Protein AF-A0A1S3Y5X0-F1 (afdb_monomer)

Sequence (137 aa):
MDYGRFLVISIGTGSAKWEHKYNASMAAKWGIVNWLFHKGSTPLIEVFFQSSADLVDYHNSVVFQALHSDNNYLRIQEDELSGTEASVDIATKENLERLVEIGQNLLKKPLSRVNLETGLTEPIPKGGTNEEALIRY

Organism: Nicotiana tabacum (NCBI:txid4097)

Foldseek 3Di:
DQCLPAADEAEDLAAAAPPPPDDPVRCVPDDPCCCCDPPHDGNVVNCVVVVVVLVVQLVVCVVCVVNVNNLRYAYQHHHHDYDCLNDPPPPDPVSVVVSVVVVVVSQQDARWGQDNVVSDIDHDVVRGGNVVSVVVD

Radius of gyration: 17.11 Å; Cα contacts (8 Å, |Δi|>4): 145; chains: 1; bounding box: 36×33×49 Å

pLDDT: mean 89.62, std 7.12, range [57.47, 98.06]

Nearest PDB structures (foldseek):
  1oxw-assembly1_B  TM=8.665E-01  e=4.227E-09  Solanum cardiophyllum
  4pka-assembly1_X  TM=9.054E-01  e=1.549E-08  Solanum cardiophyllum
  1zx1-assembly1_A  TM=2.432E-01  e=5.805E+00  Homo sapiens

Structure (mmCIF, N/CA/C/O backbone):
data_AF-A0A1S3Y5X0-F1
#
_entry.id   AF-A0A1S3Y5X0-F1
#
loop_
_atom_site.group_PDB
_atom_site.id
_atom_site.type_symbol
_atom_site.label_atom_id
_atom_site.label_alt_id
_atom_site.label_comp_id
_atom_site.label_asym_id
_atom_site.label_entity_id
_atom_site.label_seq_id
_atom_site.pdbx_PDB_ins_code
_atom_site.Cartn_x
_atom_site.Cartn_y
_atom_site.Cartn_z
_atom_site.occupancy
_atom_site.B_iso_or_equiv
_atom_site.auth_seq_id
_atom_site.auth_comp_id
_atom_site.auth_asym_id
_atom_site.auth_atom_id
_atom_site.pdbx_PDB_model_num
ATOM 1 N N . MET A 1 1 ? -11.343 -20.411 14.790 1.00 57.47 1 MET A N 1
ATOM 2 C CA . MET A 1 1 ? -10.219 -19.534 15.181 1.00 57.47 1 MET A CA 1
ATOM 3 C C . MET A 1 1 ? -10.833 -18.258 15.717 1.00 57.47 1 ME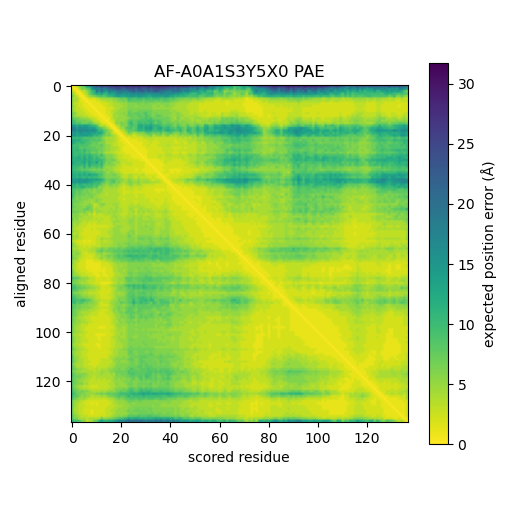T A C 1
ATOM 5 O O . MET A 1 1 ? -11.695 -17.717 15.044 1.00 57.47 1 MET A O 1
ATOM 9 N N . ASP A 1 2 ? -10.471 -17.838 16.925 1.00 66.88 2 ASP A N 1
ATOM 10 C CA . ASP A 1 2 ? -10.951 -16.580 17.506 1.00 66.88 2 ASP A CA 1
ATOM 11 C C . ASP A 1 2 ? -9.953 -15.468 17.165 1.00 66.88 2 ASP A C 1
ATOM 13 O O . ASP A 1 2 ? -8.862 -15.426 17.742 1.00 66.88 2 ASP A O 1
ATOM 17 N N . TYR A 1 3 ? -10.309 -14.635 16.182 1.00 69.75 3 TYR A N 1
ATOM 18 C CA . TYR A 1 3 ? -9.485 -13.513 15.726 1.00 69.75 3 TYR A CA 1
ATOM 19 C C . TYR A 1 3 ? -9.652 -12.247 16.575 1.00 69.75 3 TYR A C 1
ATOM 21 O O . TYR A 1 3 ? -8.850 -11.329 16.428 1.00 69.75 3 TYR A O 1
ATOM 29 N N . GLY A 1 4 ? -10.577 -12.230 17.543 1.00 73.69 4 GLY A N 1
ATOM 30 C CA . GLY A 1 4 ? -10.717 -11.121 18.491 1.00 73.69 4 GLY A CA 1
ATOM 31 C C . GLY A 1 4 ? -9.516 -10.968 19.431 1.00 73.69 4 GLY A C 1
ATOM 32 O O . GLY A 1 4 ? -9.338 -9.924 20.051 1.00 73.69 4 GLY A O 1
ATOM 33 N N . ARG A 1 5 ? -8.657 -11.994 19.517 1.00 86.12 5 ARG A N 1
ATOM 34 C CA . ARG A 1 5 ? -7.422 -11.990 20.320 1.00 86.12 5 ARG A CA 1
ATOM 35 C C . ARG A 1 5 ? -6.182 -11.527 19.559 1.00 86.12 5 ARG A C 1
ATOM 37 O O . ARG A 1 5 ? -5.140 -11.342 20.182 1.00 86.12 5 ARG A O 1
ATOM 44 N N . PHE A 1 6 ? -6.266 -11.395 18.237 1.00 88.94 6 PHE A N 1
ATOM 45 C CA . PHE A 1 6 ? -5.157 -10.897 17.432 1.00 88.94 6 PHE A CA 1
ATOM 46 C C . PHE A 1 6 ? -5.364 -9.422 17.146 1.00 88.94 6 PHE A C 1
ATOM 48 O O . PHE A 1 6 ? -6.479 -9.006 16.858 1.00 88.94 6 PHE A O 1
ATOM 55 N N . LEU A 1 7 ? -4.271 -8.671 17.197 1.00 92.38 7 LEU A N 1
ATOM 56 C CA . LEU A 1 7 ? -4.167 -7.317 16.682 1.00 92.38 7 LEU A CA 1
ATOM 57 C C . LEU A 1 7 ? -3.100 -7.353 15.590 1.00 92.38 7 LEU A C 1
ATOM 59 O O . LEU A 1 7 ? -1.986 -7.821 15.835 1.00 92.38 7 LEU A O 1
ATOM 63 N N . VAL A 1 8 ? -3.449 -6.938 14.378 1.00 94.38 8 VAL A N 1
ATOM 64 C CA . VAL A 1 8 ? -2.576 -7.052 13.210 1.00 94.38 8 VAL A CA 1
ATOM 65 C C . VAL A 1 8 ? -2.431 -5.688 12.558 1.00 94.38 8 VAL A C 1
ATOM 67 O O . VAL A 1 8 ? -3.403 -5.118 12.071 1.00 94.38 8 VAL A O 1
ATOM 70 N N . ILE A 1 9 ? -1.190 -5.203 12.509 1.00 95.06 9 ILE A N 1
ATOM 71 C CA . ILE A 1 9 ? -0.803 -4.022 11.739 1.00 95.06 9 ILE A CA 1
ATOM 72 C C . ILE A 1 9 ? -0.023 -4.503 10.517 1.00 95.06 9 ILE A C 1
ATOM 74 O O . ILE A 1 9 ? 1.032 -5.126 10.637 1.00 95.06 9 ILE A O 1
ATOM 78 N N . SER A 1 10 ? -0.562 -4.222 9.339 1.00 94.88 10 SER A N 1
ATOM 79 C CA . SER A 1 10 ? 0.012 -4.544 8.040 1.00 94.88 10 SER A CA 1
ATOM 80 C C . SER A 1 10 ? 0.449 -3.249 7.365 1.00 94.88 10 SER A C 1
ATOM 82 O O . SER A 1 10 ? -0.379 -2.398 7.050 1.00 94.88 10 SER A O 1
ATOM 84 N N . ILE A 1 11 ? 1.753 -3.091 7.143 1.00 94.69 11 ILE A N 1
ATOM 85 C CA . ILE A 1 11 ? 2.334 -1.885 6.541 1.00 94.69 11 ILE A CA 1
ATOM 86 C C . ILE A 1 11 ? 2.855 -2.252 5.158 1.00 94.69 11 ILE A C 1
ATOM 88 O O . ILE A 1 11 ? 3.647 -3.185 5.017 1.00 94.69 11 ILE A O 1
ATOM 92 N N . GLY A 1 12 ? 2.383 -1.556 4.133 1.00 91.81 12 GLY A N 1
ATOM 93 C CA . GLY A 1 12 ? 2.903 -1.694 2.782 1.00 91.81 12 GLY A CA 1
ATOM 94 C C . GLY A 1 12 ? 3.889 -0.587 2.423 1.00 91.81 12 GLY A C 1
ATOM 95 O O . GLY A 1 12 ? 3.980 0.443 3.085 1.00 91.81 12 GLY A O 1
ATOM 96 N N . THR A 1 13 ? 4.646 -0.819 1.356 1.00 91.38 13 THR A N 1
ATOM 97 C CA . THR A 1 13 ? 5.621 0.133 0.800 1.00 91.38 13 THR A CA 1
ATOM 98 C C . THR A 1 13 ? 5.013 1.021 -0.286 1.00 91.38 13 THR A C 1
ATOM 100 O O . THR A 1 13 ? 5.741 1.677 -1.023 1.00 91.38 13 THR A O 1
ATOM 103 N N . GLY A 1 14 ? 3.685 1.016 -0.393 1.00 88.00 14 GLY A N 1
ATOM 104 C CA . GLY A 1 14 ? 2.932 1.692 -1.431 1.00 88.00 14 GLY A CA 1
ATOM 105 C C . GLY A 1 14 ? 2.858 0.920 -2.747 1.00 88.00 14 GLY A C 1
ATOM 106 O O . GLY A 1 14 ? 3.550 -0.078 -2.962 1.00 88.00 14 GLY A O 1
ATOM 107 N N . SER A 1 15 ? 1.957 1.371 -3.605 1.00 85.31 15 SER A N 1
ATOM 108 C CA . SER A 1 15 ? 1.737 0.890 -4.956 1.00 85.31 15 SER A CA 1
ATOM 109 C C . SER A 1 15 ? 1.714 2.063 -5.926 1.00 85.31 15 SER A C 1
ATOM 111 O O . SER A 1 15 ? 1.420 3.207 -5.564 1.00 85.31 15 SER A O 1
ATOM 113 N N . ALA A 1 16 ? 2.076 1.783 -7.177 1.00 82.38 16 ALA A N 1
ATOM 114 C CA . ALA A 1 16 ? 1.917 2.769 -8.229 1.00 82.38 16 ALA A CA 1
ATOM 115 C C . ALA A 1 16 ? 0.426 3.069 -8.406 1.00 82.38 16 ALA A C 1
ATOM 117 O O . ALA A 1 16 ? -0.396 2.148 -8.454 1.00 82.38 16 ALA A O 1
ATOM 118 N N . LYS A 1 17 ? 0.099 4.345 -8.615 1.00 80.12 17 LYS A N 1
ATOM 119 C CA . LYS A 1 17 ? -1.222 4.759 -9.068 1.00 80.12 17 LYS A CA 1
ATOM 120 C C . LYS A 1 17 ? -1.625 3.902 -10.264 1.00 80.12 17 LYS A C 1
ATOM 122 O O . LYS A 1 17 ? -0.778 3.522 -11.075 1.00 80.12 17 LYS A O 1
ATOM 127 N N . TRP A 1 18 ? -2.917 3.609 -10.393 1.00 69.81 18 TRP A N 1
ATOM 128 C CA . TRP A 1 18 ? -3.473 2.840 -11.510 1.00 69.81 18 TRP A CA 1
ATOM 129 C C . TRP A 1 18 ? -3.257 3.546 -12.862 1.00 69.81 18 TRP A C 1
ATOM 131 O O . TRP A 1 18 ? -4.148 4.169 -13.440 1.00 69.81 18 TRP A O 1
ATOM 141 N N . GLU A 1 19 ? -2.046 3.429 -13.395 1.00 66.56 19 GLU A N 1
ATOM 142 C CA . GLU A 1 19 ? -1.572 4.110 -14.600 1.00 66.56 19 GLU A CA 1
ATOM 143 C C . GLU A 1 19 ? -1.931 3.349 -15.882 1.00 66.56 19 GLU A C 1
ATOM 145 O O . GLU A 1 19 ? -1.632 3.819 -16.976 1.00 66.56 19 GLU A O 1
ATOM 150 N N . HIS A 1 20 ? -2.570 2.174 -15.773 1.00 70.12 20 HIS A N 1
ATOM 151 C CA . HIS A 1 20 ? -2.910 1.315 -16.916 1.00 70.12 20 HIS A CA 1
ATOM 152 C C . HIS A 1 20 ? -1.698 1.070 -17.839 1.00 70.12 20 HIS A C 1
ATOM 154 O O . HIS A 1 20 ? -1.818 1.063 -19.066 1.00 70.12 20 HIS A O 1
ATOM 160 N N . LYS A 1 21 ? -0.515 0.866 -17.231 1.00 76.19 21 LYS A N 1
ATOM 161 C CA . LYS A 1 21 ? 0.787 0.765 -17.919 1.00 76.19 21 LYS A CA 1
ATOM 162 C C . LYS A 1 21 ? 0.800 -0.273 -19.043 1.00 76.19 21 LYS A C 1
ATOM 164 O O . LYS A 1 21 ? 1.506 -0.107 -20.040 1.00 76.19 21 LYS A O 1
ATOM 169 N N . TYR A 1 22 ? 0.019 -1.340 -18.886 1.00 85.25 22 TYR A N 1
ATOM 170 C CA . TYR A 1 22 ? -0.046 -2.459 -19.815 1.00 85.25 22 TYR A CA 1
ATOM 171 C C . TYR A 1 22 ? -1.499 -2.815 -20.129 1.00 85.25 22 TYR A C 1
ATOM 173 O O . TYR A 1 22 ? -2.391 -2.668 -19.296 1.00 85.25 22 TYR A O 1
ATOM 181 N N . ASN A 1 23 ? -1.733 -3.338 -21.331 1.00 89.31 23 ASN A N 1
ATOM 182 C CA . ASN A 1 23 ? -3.016 -3.915 -21.722 1.00 89.31 23 ASN A CA 1
ATOM 183 C C . ASN A 1 23 ? -2.817 -5.265 -22.422 1.00 89.31 23 ASN A C 1
ATOM 185 O O . ASN A 1 23 ? -1.712 -5.601 -22.861 1.00 89.31 23 ASN A O 1
ATOM 189 N N . ALA A 1 24 ? -3.904 -6.030 -22.553 1.00 91.31 24 ALA A N 1
ATOM 190 C CA . ALA A 1 24 ? -3.878 -7.371 -23.135 1.00 91.31 24 ALA A CA 1
ATOM 191 C C . ALA A 1 24 ? -3.287 -7.397 -24.557 1.00 91.31 24 ALA A C 1
ATOM 193 O O . ALA A 1 24 ? -2.489 -8.275 -24.876 1.00 91.31 24 ALA A O 1
ATOM 194 N N . SER A 1 25 ? -3.604 -6.404 -25.394 1.00 93.56 25 SER A N 1
ATOM 195 C CA . SER A 1 25 ? -3.096 -6.309 -26.770 1.00 93.56 25 SER A CA 1
ATOM 196 C C . SER A 1 25 ? -1.580 -6.093 -26.842 1.00 93.56 25 SER A C 1
ATOM 198 O O . SER A 1 25 ? -0.936 -6.548 -27.791 1.00 93.56 25 SER A O 1
ATOM 200 N N . MET A 1 26 ? -0.998 -5.401 -25.858 1.00 91.19 26 MET A N 1
ATOM 201 C CA . MET A 1 26 ? 0.453 -5.255 -25.716 1.00 91.19 26 MET A CA 1
ATOM 202 C C . MET A 1 26 ? 1.086 -6.565 -25.244 1.00 91.19 26 MET A C 1
ATOM 204 O O . MET A 1 26 ? 2.000 -7.067 -25.900 1.00 91.19 26 MET A O 1
ATOM 208 N N . ALA A 1 27 ? 0.568 -7.133 -24.151 1.00 91.56 27 ALA A N 1
ATOM 209 C CA . ALA A 1 27 ? 1.102 -8.343 -23.525 1.00 91.56 27 ALA A CA 1
ATOM 210 C C . ALA A 1 27 ? 1.000 -9.583 -24.431 1.00 91.56 27 ALA A C 1
ATOM 212 O O . ALA A 1 27 ? 1.873 -10.445 -24.396 1.00 91.56 27 ALA A O 1
ATOM 213 N N . ALA A 1 28 ? 0.001 -9.646 -25.320 1.00 94.56 28 ALA A N 1
ATOM 214 C CA . ALA A 1 28 ? -0.149 -10.721 -26.307 1.00 94.56 28 ALA A CA 1
ATOM 215 C C . ALA A 1 28 ? 1.048 -10.847 -27.268 1.00 94.56 28 ALA A C 1
ATOM 217 O O . ALA A 1 28 ? 1.243 -11.892 -27.883 1.00 94.56 28 ALA A O 1
ATOM 218 N N . LYS A 1 29 ? 1.856 -9.788 -27.408 1.00 94.06 29 LYS A N 1
ATOM 219 C CA . LYS A 1 29 ? 3.060 -9.765 -28.252 1.00 94.06 29 LYS A CA 1
ATOM 220 C C . LYS A 1 29 ? 4.346 -10.024 -27.460 1.00 94.06 29 LYS A C 1
ATOM 222 O O . LYS A 1 29 ? 5.435 -9.949 -28.028 1.00 94.06 29 LYS A O 1
ATOM 227 N N . TRP A 1 30 ? 4.259 -10.262 -26.151 1.00 94.38 30 TRP A N 1
ATOM 228 C CA . TRP A 1 30 ? 5.426 -10.397 -25.284 1.00 94.38 30 TRP A CA 1
ATOM 229 C C . TRP A 1 30 ? 5.946 -11.835 -25.233 1.00 94.38 30 TRP A C 1
ATOM 231 O O . TRP A 1 30 ? 5.226 -12.765 -24.884 1.00 94.38 30 TRP A O 1
ATOM 241 N N . GLY A 1 31 ? 7.240 -11.998 -25.517 1.00 92.50 31 GLY A N 1
ATOM 242 C CA . GLY A 1 31 ? 8.021 -13.156 -25.073 1.00 92.50 31 GLY A CA 1
ATOM 243 C C . GLY A 1 31 ? 8.606 -12.944 -23.670 1.00 92.50 31 GLY A C 1
ATOM 244 O O . GLY A 1 31 ? 8.438 -11.877 -23.079 1.00 92.50 31 GLY A O 1
ATOM 245 N N . ILE A 1 32 ? 9.349 -13.935 -23.163 1.00 93.19 32 ILE A N 1
ATOM 246 C CA . ILE A 1 32 ? 9.915 -13.947 -21.795 1.00 93.19 32 ILE A CA 1
ATOM 247 C C . ILE A 1 32 ? 10.691 -12.662 -21.467 1.00 93.19 32 ILE A C 1
ATOM 249 O O . ILE A 1 32 ? 10.532 -12.113 -20.383 1.00 93.19 32 ILE A O 1
ATOM 253 N N . VAL A 1 33 ? 11.483 -12.143 -22.412 1.00 91.62 33 VAL A N 1
ATOM 254 C CA . VAL A 1 33 ? 12.275 -10.920 -22.197 1.00 91.62 33 VAL A CA 1
ATOM 255 C C . VAL A 1 33 ? 11.386 -9.719 -21.882 1.00 91.62 33 VAL A C 1
ATOM 257 O O . VAL A 1 33 ? 11.679 -9.011 -20.933 1.00 91.62 33 VAL A O 1
ATOM 260 N N . ASN A 1 34 ? 10.284 -9.516 -22.614 1.00 91.19 34 ASN A N 1
ATOM 261 C CA . ASN A 1 34 ? 9.372 -8.398 -22.347 1.00 91.19 34 ASN A CA 1
ATOM 262 C C . ASN A 1 34 ? 8.597 -8.586 -21.037 1.00 91.19 34 ASN A C 1
ATOM 264 O O . ASN A 1 34 ? 8.300 -7.608 -20.365 1.00 91.19 34 ASN A O 1
ATOM 268 N N . TRP A 1 35 ? 8.299 -9.828 -20.647 1.00 92.25 35 TRP A N 1
ATOM 269 C CA . TRP A 1 35 ? 7.701 -10.102 -19.338 1.00 92.25 35 TRP A CA 1
ATOM 270 C C . TRP A 1 35 ? 8.650 -9.785 -18.175 1.00 92.25 35 TRP A C 1
ATOM 272 O O . TRP A 1 35 ? 8.195 -9.316 -17.133 1.00 92.25 35 TRP A O 1
ATOM 282 N N . LEU A 1 36 ? 9.956 -10.015 -18.348 1.00 90.94 36 LEU A N 1
ATOM 283 C CA . LEU A 1 36 ? 10.974 -9.707 -17.338 1.00 90.94 36 LEU A CA 1
ATOM 284 C C . LEU A 1 36 ? 11.395 -8.233 -17.347 1.00 90.94 36 LEU A C 1
ATOM 286 O O . LEU A 1 36 ? 11.631 -7.665 -16.285 1.00 90.94 36 LEU A O 1
ATOM 290 N N . PHE A 1 37 ? 11.491 -7.619 -18.525 1.00 88.12 37 PHE A N 1
ATOM 291 C CA . PHE A 1 37 ? 11.932 -6.243 -18.702 1.00 88.12 37 PHE A CA 1
ATOM 292 C C . PHE A 1 37 ? 11.238 -5.592 -19.903 1.00 88.12 37 PHE A C 1
ATOM 294 O O . PHE A 1 37 ? 11.453 -5.976 -21.055 1.00 88.12 37 PHE A O 1
ATOM 301 N N . HIS A 1 38 ? 10.444 -4.553 -19.650 1.00 84.38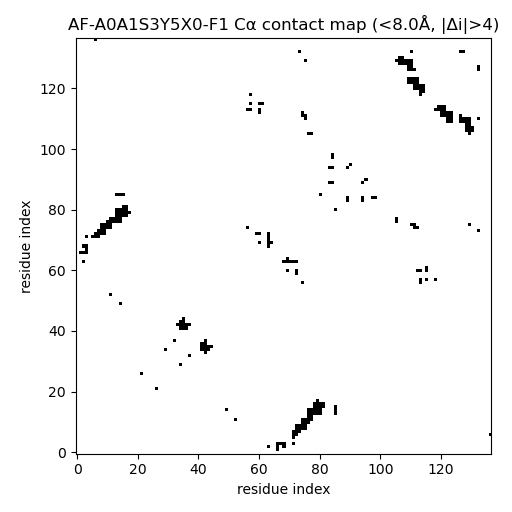 38 HIS A N 1
ATOM 302 C CA . HIS A 1 38 ? 9.772 -3.785 -20.693 1.00 84.38 38 HIS A CA 1
ATOM 303 C C . HIS A 1 38 ? 9.937 -2.289 -20.443 1.00 84.38 38 HIS A C 1
ATOM 305 O O .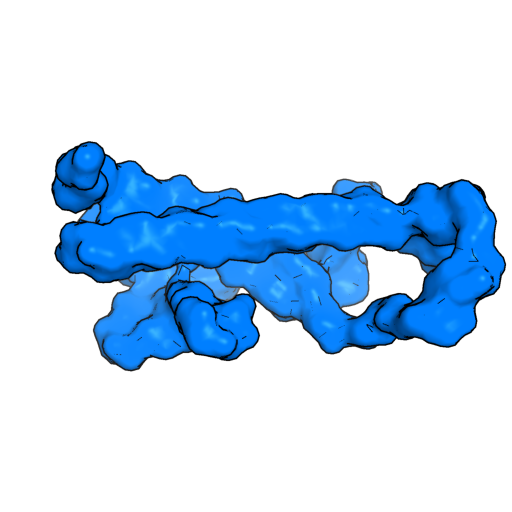 HIS A 1 38 ? 9.410 -1.763 -19.472 1.00 84.38 38 HIS A O 1
ATOM 311 N N . LYS A 1 39 ? 10.647 -1.593 -21.343 1.00 82.25 39 LYS A N 1
ATOM 312 C CA . LYS A 1 39 ? 10.811 -0.125 -21.324 1.00 82.25 39 LYS A CA 1
ATOM 313 C C . LYS A 1 39 ? 11.233 0.457 -19.958 1.00 82.25 39 LYS A C 1
ATOM 315 O O . LYS A 1 39 ? 10.749 1.513 -19.571 1.00 82.25 39 LYS A O 1
ATOM 320 N N . GLY A 1 40 ? 12.153 -0.209 -19.255 1.00 76.75 40 GLY A N 1
ATOM 321 C CA . GLY A 1 40 ? 12.633 0.247 -17.942 1.00 76.75 40 GLY A CA 1
ATOM 322 C C . GLY A 1 40 ? 11.777 -0.202 -16.755 1.00 76.75 40 GLY A C 1
ATOM 323 O O . GLY A 1 40 ? 12.081 0.170 -15.632 1.00 76.75 40 GLY A O 1
ATOM 324 N N . SER A 1 41 ? 10.745 -1.012 -16.989 1.00 79.50 41 SER A N 1
ATOM 325 C CA . SER A 1 41 ? 9.898 -1.622 -15.960 1.00 79.50 41 SER A CA 1
ATOM 326 C C . SER A 1 41 ? 10.084 -3.139 -15.918 1.00 79.50 41 SER A C 1
ATOM 328 O O . SER A 1 41 ? 10.655 -3.730 -16.844 1.00 79.50 41 SER A O 1
ATOM 330 N N . THR A 1 42 ? 9.580 -3.784 -14.864 1.00 86.12 42 THR A N 1
ATOM 331 C CA . THR A 1 42 ? 9.686 -5.240 -14.651 1.00 86.12 42 THR A CA 1
ATOM 332 C C . THR A 1 42 ? 8.297 -5.878 -14.508 1.00 86.12 42 THR A C 1
ATOM 334 O O . THR A 1 42 ? 7.882 -6.230 -13.404 1.00 86.12 42 THR A O 1
ATOM 337 N N . PRO A 1 43 ? 7.539 -6.046 -15.613 1.00 87.81 43 PRO A N 1
ATOM 338 C CA . PRO A 1 43 ? 6.097 -6.297 -15.549 1.00 87.81 43 PRO A CA 1
ATOM 339 C C . PRO A 1 43 ? 5.690 -7.503 -14.700 1.00 87.81 43 PRO A C 1
ATOM 341 O O . PRO A 1 43 ? 4.747 -7.418 -13.919 1.00 87.81 43 PRO A O 1
ATOM 344 N N . LEU A 1 44 ? 6.396 -8.631 -14.825 1.00 87.81 44 LEU A N 1
ATOM 345 C CA . LEU A 1 44 ? 6.074 -9.838 -14.061 1.00 87.81 44 LEU A CA 1
ATOM 346 C C . LEU A 1 44 ? 6.299 -9.652 -12.553 1.00 87.81 44 LEU A C 1
ATOM 348 O O . LEU A 1 44 ? 5.513 -10.146 -11.747 1.00 87.81 44 LEU A O 1
ATOM 352 N N . ILE A 1 45 ? 7.363 -8.940 -12.183 1.00 84.88 45 ILE A N 1
ATOM 353 C CA . ILE A 1 45 ? 7.724 -8.672 -10.788 1.00 84.88 45 ILE A CA 1
ATOM 354 C C . ILE A 1 45 ? 6.721 -7.687 -10.177 1.00 84.88 45 ILE A C 1
ATOM 356 O O . ILE A 1 45 ? 6.187 -7.945 -9.100 1.00 84.88 45 ILE A O 1
ATOM 360 N N . GLU A 1 46 ? 6.406 -6.610 -10.898 1.00 80.88 46 GLU A N 1
ATOM 361 C CA . GLU A 1 46 ? 5.405 -5.609 -10.510 1.00 80.88 46 GLU A CA 1
ATOM 362 C C . GLU A 1 46 ? 4.027 -6.246 -10.279 1.00 80.88 46 GLU A C 1
ATOM 364 O O . GLU A 1 46 ? 3.436 -6.064 -9.215 1.00 80.88 46 GLU A O 1
ATOM 369 N N . VAL A 1 47 ? 3.539 -7.053 -11.233 1.00 85.31 47 VAL A N 1
ATOM 370 C CA . VAL A 1 47 ? 2.245 -7.747 -11.109 1.00 85.31 47 VAL A CA 1
ATOM 371 C C . VAL A 1 47 ? 2.244 -8.698 -9.918 1.00 85.31 47 VAL A C 1
ATOM 373 O O . VAL A 1 47 ? 1.259 -8.736 -9.183 1.00 85.31 47 VAL A O 1
ATOM 376 N N . PHE A 1 48 ? 3.322 -9.457 -9.705 1.00 86.50 48 PHE A N 1
ATOM 377 C CA . PHE A 1 48 ? 3.413 -10.393 -8.587 1.00 86.50 48 PHE A CA 1
ATOM 378 C C . PHE A 1 48 ? 3.348 -9.679 -7.234 1.00 86.50 48 PHE A C 1
ATOM 380 O O . PHE A 1 48 ? 2.557 -10.074 -6.378 1.00 86.50 48 PHE A O 1
ATOM 387 N N . PHE A 1 49 ? 4.147 -8.628 -7.036 1.00 82.94 49 PHE A N 1
ATOM 388 C CA . PHE A 1 49 ? 4.159 -7.897 -5.770 1.00 82.94 49 PHE A CA 1
ATOM 389 C C . PHE A 1 49 ? 2.833 -7.185 -5.503 1.00 82.94 49 PHE A C 1
ATOM 391 O O . PHE A 1 49 ? 2.316 -7.304 -4.392 1.00 82.94 49 PHE A O 1
ATOM 398 N N . GLN A 1 50 ? 2.254 -6.532 -6.516 1.00 81.62 50 GLN A N 1
ATOM 399 C CA . GLN A 1 50 ? 0.945 -5.890 -6.392 1.00 81.62 50 GLN A CA 1
ATOM 400 C C . GLN A 1 50 ? -0.136 -6.912 -6.030 1.00 81.62 50 GLN A C 1
ATOM 402 O O . GLN A 1 50 ? -0.821 -6.769 -5.024 1.00 81.62 50 GLN A O 1
ATOM 407 N N . SER A 1 51 ? -0.218 -8.005 -6.794 1.00 84.81 51 SER A N 1
ATOM 408 C CA . SER A 1 51 ? -1.226 -9.048 -6.576 1.00 84.81 51 SER A CA 1
ATOM 409 C C . SER A 1 51 ? -1.071 -9.710 -5.209 1.00 84.81 51 SER A C 1
ATOM 411 O O . SER A 1 51 ? -2.060 -10.052 -4.570 1.00 84.81 51 SER A O 1
ATOM 413 N N . SER A 1 52 ? 0.166 -9.896 -4.743 1.00 86.44 52 SER A N 1
ATOM 414 C CA . SER A 1 52 ? 0.446 -10.433 -3.411 1.00 86.44 52 SER A CA 1
ATOM 415 C C . SER A 1 52 ? -0.069 -9.502 -2.310 1.00 86.44 52 SER A C 1
ATOM 417 O O . SER A 1 52 ? -0.749 -9.961 -1.391 1.00 86.44 52 SER A O 1
ATOM 419 N N . ALA A 1 53 ? 0.199 -8.196 -2.418 1.00 84.94 53 ALA A N 1
ATOM 420 C CA . ALA A 1 53 ? -0.294 -7.206 -1.465 1.00 84.94 53 ALA A CA 1
ATOM 421 C C . ALA A 1 53 ? -1.831 -7.164 -1.434 1.00 84.94 53 ALA A C 1
ATOM 423 O O . ALA A 1 53 ? -2.413 -7.249 -0.351 1.00 84.94 53 ALA A O 1
ATOM 424 N N . ASP A 1 54 ? -2.467 -7.122 -2.607 1.00 86.44 54 ASP A N 1
ATOM 425 C CA . ASP A 1 54 ? -3.924 -7.060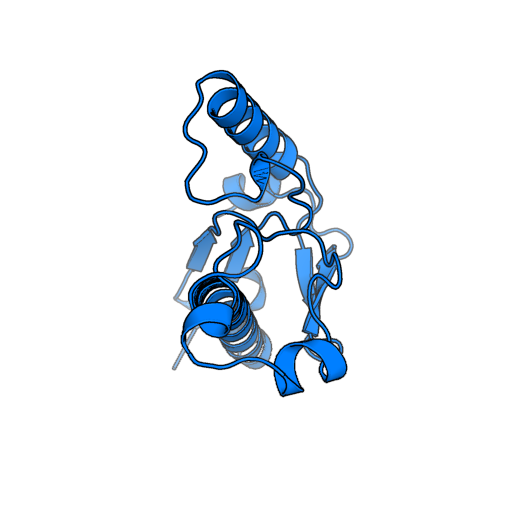 -2.748 1.00 86.44 54 ASP A CA 1
ATOM 426 C C . ASP A 1 54 ? -4.595 -8.329 -2.194 1.00 86.44 54 ASP A C 1
ATOM 428 O O . ASP A 1 54 ? -5.557 -8.252 -1.431 1.00 86.44 54 ASP A O 1
ATOM 432 N N . LEU A 1 55 ? -4.062 -9.517 -2.510 1.00 88.44 55 LEU A N 1
ATOM 433 C CA . LEU A 1 55 ? -4.612 -10.789 -2.030 1.00 88.44 55 LEU A CA 1
ATOM 434 C C . LEU A 1 55 ? -4.492 -10.943 -0.513 1.00 88.44 55 LEU A C 1
ATOM 436 O O . LEU A 1 55 ? -5.427 -11.433 0.122 1.00 88.44 55 LEU A O 1
ATOM 440 N N . VAL A 1 56 ? -3.360 -10.546 0.075 1.00 89.25 56 VAL A N 1
ATOM 441 C CA . VAL A 1 56 ? -3.168 -10.612 1.530 1.00 89.25 56 VAL A CA 1
ATOM 442 C C . VAL A 1 56 ? -4.102 -9.635 2.236 1.00 89.25 56 VAL A C 1
ATOM 444 O O . VAL A 1 56 ? -4.733 -10.015 3.225 1.00 89.25 56 VAL A O 1
ATOM 447 N N . ASP A 1 57 ? -4.227 -8.406 1.731 1.00 90.88 57 ASP A N 1
ATOM 448 C CA . ASP A 1 57 ? -5.109 -7.407 2.332 1.00 90.88 57 ASP A CA 1
ATOM 449 C C . ASP A 1 57 ? -6.582 -7.807 2.237 1.00 90.88 57 ASP A C 1
ATOM 451 O O . ASP A 1 57 ? -7.304 -7.773 3.239 1.00 90.88 57 ASP A O 1
ATOM 455 N N . TYR A 1 58 ? -7.007 -8.287 1.068 1.00 91.81 58 TYR A N 1
ATOM 456 C CA . TYR A 1 58 ? -8.355 -8.795 0.857 1.00 91.81 58 TYR A CA 1
ATOM 457 C C . TYR A 1 58 ? -8.649 -9.982 1.776 1.00 91.81 58 TYR A C 1
ATOM 459 O O . TYR A 1 58 ? -9.652 -9.982 2.487 1.00 91.81 58 TYR A O 1
ATOM 467 N N . HIS A 1 59 ? -7.764 -10.983 1.820 1.00 91.88 59 HIS A N 1
ATOM 468 C CA . HIS A 1 59 ? -7.994 -12.185 2.620 1.00 91.88 59 HIS A CA 1
ATOM 469 C C . HIS A 1 59 ? -8.077 -11.875 4.119 1.00 91.88 59 HIS A C 1
ATOM 471 O O . HIS A 1 59 ? -8.991 -12.350 4.796 1.00 91.88 59 HIS A O 1
ATOM 477 N N . ASN A 1 60 ? -7.175 -11.036 4.636 1.00 92.12 60 ASN A N 1
ATOM 478 C CA . ASN A 1 60 ? -7.231 -10.604 6.030 1.00 92.12 60 ASN A CA 1
ATOM 479 C C . ASN A 1 60 ? -8.507 -9.805 6.306 1.00 92.12 60 ASN A C 1
ATOM 481 O O . ASN A 1 60 ? -9.209 -10.087 7.277 1.00 92.12 60 ASN A O 1
ATOM 485 N N . SER A 1 61 ? -8.864 -8.874 5.423 1.00 92.00 61 SER A N 1
ATOM 486 C CA . SER A 1 61 ? -10.087 -8.080 5.554 1.00 92.00 61 SER A CA 1
ATOM 487 C C . SER A 1 61 ? -11.338 -8.950 5.600 1.00 92.00 61 SER A C 1
ATOM 489 O O . SER A 1 61 ? -12.184 -8.733 6.465 1.00 92.00 61 SER A O 1
ATOM 491 N N . VAL A 1 62 ? -11.434 -9.975 4.745 1.00 92.56 62 VAL A N 1
ATOM 492 C CA . VAL A 1 62 ? -12.530 -10.956 4.777 1.00 92.56 62 VAL A CA 1
ATOM 493 C C . VAL A 1 62 ? -12.587 -11.664 6.128 1.00 92.56 62 VAL A C 1
ATOM 495 O O . VAL A 1 62 ? -13.646 -11.706 6.750 1.00 92.56 62 VAL A O 1
ATOM 498 N N . VAL A 1 63 ? -11.466 -12.215 6.601 1.00 92.69 63 VAL A N 1
ATOM 499 C CA . VAL A 1 63 ? -11.434 -13.011 7.837 1.00 92.69 63 VAL A CA 1
ATOM 500 C C . VAL A 1 63 ? -11.803 -12.169 9.059 1.00 92.69 63 VAL A C 1
ATOM 502 O O . VAL A 1 63 ? -12.643 -12.586 9.857 1.00 92.69 63 VAL A O 1
ATOM 505 N N . PHE A 1 64 ? -11.218 -10.979 9.205 1.00 92.31 64 PHE A N 1
ATOM 506 C CA . PHE A 1 64 ? -11.493 -10.109 10.348 1.00 92.31 64 PHE A CA 1
ATOM 507 C C . PHE A 1 64 ? -12.920 -9.544 10.316 1.00 92.31 64 PHE A C 1
ATOM 509 O O . PHE A 1 64 ? -13.563 -9.491 11.364 1.00 92.31 64 PHE A O 1
ATOM 516 N N . GLN A 1 65 ? -13.463 -9.202 9.141 1.00 90.19 65 GLN A N 1
ATOM 517 C CA . GLN A 1 65 ? -14.856 -8.748 9.018 1.00 90.19 65 GLN A CA 1
ATOM 518 C C . GLN A 1 65 ? -15.862 -9.872 9.293 1.00 90.19 65 GLN A C 1
ATOM 520 O O . GLN A 1 65 ? -16.814 -9.669 10.047 1.00 90.19 65 GLN A O 1
ATOM 525 N N . ALA A 1 66 ? -15.634 -11.075 8.757 1.00 89.69 66 ALA A N 1
ATOM 526 C CA . ALA A 1 66 ? -16.508 -12.232 8.975 1.00 89.69 66 ALA A CA 1
ATOM 527 C C . ALA A 1 66 ? -16.577 -12.664 10.450 1.00 89.69 66 ALA A C 1
ATOM 529 O O . ALA A 1 66 ? -17.555 -13.275 10.873 1.00 89.69 66 ALA A O 1
ATOM 530 N N . LEU A 1 67 ? -15.544 -12.343 11.234 1.00 89.88 67 LEU A N 1
ATOM 531 C CA . LEU A 1 67 ? -15.455 -12.635 12.664 1.00 89.88 67 LEU A CA 1
ATOM 532 C C . LEU A 1 67 ? -15.747 -11.413 13.548 1.00 89.88 67 LEU A C 1
ATOM 534 O O . LEU A 1 67 ? -15.407 -11.425 14.731 1.00 89.88 67 LEU A O 1
ATOM 538 N N . HIS A 1 68 ? -16.353 -10.358 12.990 1.00 87.88 68 HIS A N 1
ATOM 539 C CA . HIS A 1 68 ? -16.723 -9.130 13.709 1.00 87.88 68 HIS A CA 1
ATOM 540 C C . HIS A 1 68 ? -15.560 -8.497 14.493 1.00 87.88 68 HIS A C 1
ATOM 542 O O . HIS A 1 68 ? -15.739 -7.947 15.577 1.00 87.88 68 HIS A O 1
ATOM 548 N N . SER A 1 69 ? -14.352 -8.617 13.946 1.00 90.88 69 SER A N 1
ATOM 549 C CA . SER A 1 69 ? -13.093 -8.136 14.516 1.00 90.88 69 SER A CA 1
ATOM 550 C C . SER A 1 69 ? -12.390 -7.187 13.541 1.00 90.88 69 SER A C 1
ATOM 552 O O . SER A 1 69 ? -11.172 -7.081 13.536 1.00 90.88 69 SER A O 1
ATOM 554 N N . ASP A 1 70 ? -13.129 -6.499 12.671 1.00 88.25 70 ASP A N 1
ATOM 555 C CA . ASP A 1 70 ? -12.569 -5.661 11.605 1.00 88.25 70 ASP A CA 1
ATOM 556 C C . ASP A 1 70 ? -11.694 -4.515 12.137 1.00 88.25 70 ASP A C 1
ATOM 558 O O . ASP A 1 70 ? -10.743 -4.097 11.478 1.00 88.25 70 ASP A O 1
ATOM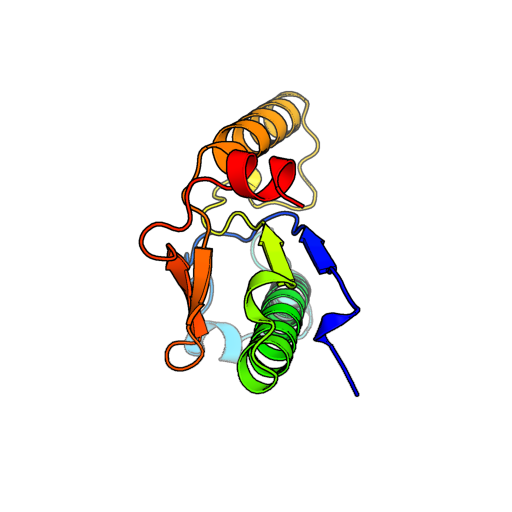 562 N N . ASN A 1 71 ? -11.958 -4.057 13.361 1.00 88.88 71 ASN A N 1
ATOM 563 C CA . ASN A 1 71 ? -11.139 -3.063 14.052 1.00 88.88 71 ASN A CA 1
ATOM 564 C C . ASN A 1 71 ? -9.785 -3.591 14.533 1.00 88.88 71 ASN A C 1
ATOM 566 O O . ASN A 1 71 ? -8.964 -2.777 14.940 1.00 88.88 71 ASN A O 1
ATOM 570 N N . ASN A 1 72 ? -9.544 -4.903 14.480 1.00 91.94 72 ASN A N 1
ATOM 571 C CA . ASN A 1 72 ? -8.292 -5.529 14.903 1.00 91.94 72 ASN A CA 1
ATOM 572 C C . ASN A 1 72 ? -7.283 -5.711 13.756 1.00 91.94 72 ASN A C 1
ATOM 574 O O . ASN A 1 72 ? -6.161 -6.164 13.995 1.00 91.94 72 ASN A O 1
ATOM 578 N N . TYR A 1 73 ? -7.678 -5.387 12.523 1.00 94.19 73 TYR A N 1
ATOM 579 C CA . TYR A 1 73 ? -6.805 -5.389 11.358 1.00 94.19 73 TYR A CA 1
ATOM 580 C C . TYR A 1 73 ? -6.659 -3.975 10.793 1.00 94.19 73 TYR A C 1
ATOM 582 O O . TYR A 1 73 ? -7.619 -3.384 10.293 1.00 94.19 73 TYR A O 1
ATOM 590 N N . LEU A 1 74 ? -5.436 -3.450 10.859 1.00 94.81 74 LEU A N 1
ATOM 591 C CA . LEU A 1 74 ? -5.052 -2.153 10.321 1.00 94.81 74 LEU A CA 1
ATOM 592 C C . LEU A 1 74 ? -4.109 -2.356 9.140 1.00 94.81 74 LEU A C 1
ATOM 594 O O . LEU A 1 74 ? -2.993 -2.848 9.308 1.00 94.81 74 LEU A O 1
ATOM 598 N N . ARG A 1 75 ? -4.541 -1.928 7.953 1.00 95.38 75 ARG A N 1
ATOM 599 C CA . ARG A 1 75 ? -3.696 -1.825 6.763 1.00 95.38 75 ARG A CA 1
ATOM 600 C C . ARG A 1 75 ? -3.333 -0.363 6.526 1.00 95.38 75 ARG A C 1
ATOM 602 O O . ARG A 1 75 ? -4.219 0.473 6.400 1.00 95.38 75 ARG A O 1
ATOM 609 N N . ILE A 1 76 ? -2.038 -0.069 6.432 1.00 95.25 76 ILE A N 1
ATOM 610 C CA . ILE A 1 76 ? -1.526 1.238 6.002 1.00 95.25 76 ILE A CA 1
ATOM 611 C C . ILE A 1 76 ? -0.769 1.046 4.693 1.00 95.25 76 ILE A C 1
ATOM 613 O O . ILE A 1 76 ? 0.199 0.285 4.631 1.00 95.25 76 ILE A O 1
ATOM 617 N N . GLN A 1 77 ? -1.238 1.723 3.651 1.00 93.00 77 GLN A N 1
ATOM 618 C CA . GLN A 1 77 ? -0.758 1.584 2.283 1.00 93.00 77 GLN A CA 1
ATOM 619 C C . GLN A 1 77 ? -0.961 2.909 1.533 1.00 93.00 77 GLN A C 1
ATOM 621 O O . GLN A 1 77 ? -1.969 3.584 1.727 1.00 93.00 77 GLN A O 1
ATOM 626 N N . GLU A 1 78 ? 0.004 3.273 0.690 1.00 93.12 78 GLU A N 1
ATOM 627 C CA . GLU A 1 78 ? -0.084 4.411 -0.232 1.00 93.12 78 GLU A CA 1
ATOM 628 C C . GLU A 1 78 ? -0.342 3.901 -1.651 1.00 93.12 78 GLU A C 1
ATOM 630 O O . GLU A 1 78 ? 0.539 3.275 -2.222 1.00 93.12 78 GLU A O 1
ATOM 635 N N . ASP A 1 79 ? -1.513 4.161 -2.228 1.00 87.88 79 ASP A N 1
ATOM 636 C CA . ASP A 1 79 ? -1.888 3.612 -3.542 1.00 87.88 79 ASP A CA 1
ATOM 637 C C . ASP A 1 79 ? -1.736 4.602 -4.709 1.00 87.88 79 ASP A C 1
ATOM 639 O O . ASP A 1 79 ? -2.167 4.339 -5.833 1.00 87.88 79 ASP A O 1
ATOM 643 N N . GLU A 1 80 ? -1.130 5.766 -4.459 1.00 89.31 80 GLU A N 1
ATOM 644 C CA . GLU A 1 80 ? -0.996 6.832 -5.453 1.00 89.31 80 GLU A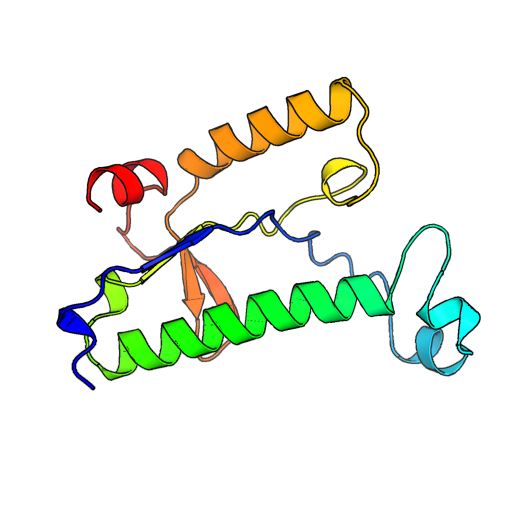 CA 1
ATOM 645 C C . GLU A 1 80 ? 0.459 7.224 -5.751 1.00 89.31 80 GLU A C 1
ATOM 647 O O . GLU A 1 80 ? 0.710 8.338 -6.220 1.00 89.31 80 GLU A O 1
ATOM 652 N N . LEU A 1 81 ? 1.430 6.326 -5.532 1.00 91.06 81 LEU A N 1
ATOM 653 C CA . LEU A 1 81 ? 2.814 6.592 -5.939 1.00 91.06 81 LEU A CA 1
ATOM 654 C C . LEU A 1 81 ? 2.883 6.799 -7.457 1.00 91.06 81 LEU A C 1
ATOM 656 O O . LEU A 1 81 ? 2.183 6.146 -8.229 1.00 91.06 81 LEU A O 1
ATOM 660 N N . SER A 1 82 ? 3.748 7.695 -7.912 1.00 89.00 82 SER A N 1
ATOM 661 C CA . SER A 1 82 ? 3.943 7.958 -9.342 1.00 89.00 82 SER A CA 1
ATOM 662 C C . SER A 1 82 ? 5.420 8.185 -9.631 1.00 89.00 82 SER A C 1
ATOM 664 O O . SER A 1 82 ? 6.222 8.222 -8.704 1.00 89.00 82 SER A O 1
ATOM 666 N N . GLY A 1 83 ? 5.797 8.280 -10.907 1.00 87.31 83 GLY A N 1
ATOM 667 C CA . GLY A 1 83 ? 7.151 8.682 -11.291 1.00 87.31 83 GLY A CA 1
ATOM 668 C C . GLY A 1 83 ? 8.259 7.829 -10.660 1.00 87.31 83 GLY A C 1
ATOM 669 O O . GLY A 1 83 ? 8.248 6.602 -10.765 1.00 87.31 83 GLY A O 1
ATOM 670 N N . THR A 1 84 ? 9.239 8.492 -10.042 1.00 88.56 84 THR A N 1
ATOM 671 C CA . THR A 1 84 ? 10.394 7.830 -9.414 1.00 88.56 84 THR A CA 1
ATOM 672 C C . THR A 1 84 ? 10.060 7.237 -8.052 1.00 88.56 84 THR A C 1
ATOM 674 O O . THR A 1 84 ? 10.711 6.287 -7.622 1.00 88.56 84 THR A O 1
ATOM 677 N N . GLU A 1 85 ? 9.030 7.760 -7.394 1.00 90.94 85 GLU A N 1
ATOM 678 C CA . GLU A 1 85 ? 8.555 7.325 -6.086 1.00 90.94 85 GLU A CA 1
ATOM 679 C C . GLU A 1 85 ? 7.890 5.943 -6.161 1.00 90.94 85 GLU A C 1
ATOM 681 O O . GLU A 1 85 ? 7.924 5.189 -5.197 1.00 90.94 85 GLU A O 1
ATOM 686 N N . ALA A 1 86 ? 7.341 5.579 -7.324 1.00 86.94 86 ALA A N 1
ATOM 687 C CA . ALA A 1 86 ? 6.813 4.242 -7.596 1.00 86.94 86 ALA A CA 1
ATOM 688 C C . ALA A 1 86 ? 7.885 3.221 -8.036 1.00 86.94 86 ALA A C 1
ATOM 690 O O . ALA A 1 86 ? 7.551 2.058 -8.274 1.00 86.94 86 ALA A O 1
ATOM 691 N N . SER A 1 87 ? 9.150 3.635 -8.200 1.00 83.38 87 SER A N 1
ATOM 692 C CA . SER A 1 87 ? 10.232 2.738 -8.623 1.00 83.38 87 SER A CA 1
ATOM 693 C C . SER A 1 87 ? 10.880 2.035 -7.438 1.00 83.38 87 SER A C 1
ATOM 695 O O . SER A 1 87 ? 11.120 2.635 -6.394 1.00 83.38 87 SER A O 1
ATOM 697 N N . VAL A 1 88 ? 11.241 0.767 -7.629 1.00 81.88 88 VAL A N 1
ATOM 698 C CA . VAL A 1 88 ? 11.838 -0.078 -6.579 1.00 81.88 88 VAL A CA 1
ATOM 699 C C . VAL A 1 88 ? 13.367 0.016 -6.500 1.00 81.88 88 VAL A C 1
ATOM 701 O O . VAL A 1 88 ? 13.969 -0.490 -5.558 1.00 81.88 88 VAL A O 1
ATOM 704 N N . ASP A 1 89 ? 14.008 0.642 -7.486 1.00 82.94 89 ASP A N 1
ATOM 705 C CA . ASP A 1 89 ? 15.462 0.645 -7.696 1.00 82.94 89 ASP A CA 1
ATOM 706 C C . ASP A 1 89 ? 16.094 2.052 -7.728 1.00 82.94 89 ASP A C 1
ATOM 708 O O . ASP A 1 89 ? 17.317 2.184 -7.821 1.00 82.94 89 ASP A O 1
ATOM 712 N N . ILE A 1 90 ? 15.295 3.118 -7.602 1.00 87.94 90 ILE A N 1
ATOM 713 C CA . ILE A 1 90 ? 15.780 4.506 -7.629 1.00 87.94 90 ILE A CA 1
ATOM 714 C C . ILE A 1 90 ? 16.095 4.981 -6.205 1.00 87.94 90 ILE A C 1
ATOM 716 O O . ILE A 1 90 ? 15.266 5.575 -5.519 1.00 87.94 90 ILE A O 1
ATOM 720 N N . ALA A 1 91 ? 17.332 4.749 -5.766 1.00 93.81 91 ALA A N 1
ATOM 721 C CA . ALA A 1 91 ? 17.821 5.111 -4.431 1.00 93.81 91 ALA A CA 1
ATOM 722 C C . ALA A 1 91 ? 18.579 6.457 -4.388 1.00 93.81 91 ALA A C 1
ATOM 724 O O . ALA A 1 91 ? 19.564 6.601 -3.661 1.00 93.81 91 ALA A O 1
ATOM 725 N N . THR A 1 92 ? 18.169 7.448 -5.187 1.00 96.38 92 THR A N 1
ATOM 726 C CA . THR A 1 92 ? 18.756 8.795 -5.094 1.00 96.38 92 THR A CA 1
ATOM 727 C C . THR A 1 92 ? 18.342 9.461 -3.784 1.00 96.38 92 THR A C 1
ATOM 729 O O . THR A 1 92 ? 17.259 9.194 -3.258 1.00 96.38 92 THR A O 1
ATOM 732 N N . LYS A 1 93 ? 19.189 10.345 -3.246 1.00 97.50 93 LYS A N 1
ATOM 733 C CA . LYS A 1 93 ? 18.901 11.044 -1.986 1.00 97.50 93 LYS A CA 1
ATOM 734 C C . LYS A 1 93 ? 17.575 11.803 -2.068 1.00 97.50 93 LYS A C 1
ATOM 736 O O . LYS A 1 93 ? 16.762 11.715 -1.157 1.00 97.50 93 LYS A O 1
ATOM 741 N N . GLU A 1 94 ? 17.343 12.471 -3.192 1.00 97.44 94 GLU A N 1
ATOM 742 C CA . GLU A 1 94 ? 16.135 13.245 -3.453 1.00 97.44 94 GLU A CA 1
ATOM 743 C C . GLU A 1 94 ? 14.885 12.355 -3.463 1.00 97.44 94 GLU A C 1
ATOM 745 O O . GLU A 1 94 ? 13.855 12.752 -2.927 1.00 97.44 94 GLU A O 1
ATOM 750 N N . ASN A 1 95 ? 14.958 11.149 -4.042 1.00 96.00 95 ASN A N 1
ATOM 751 C CA . ASN A 1 95 ? 13.822 10.223 -4.062 1.00 96.00 95 ASN A CA 1
ATOM 752 C C . ASN A 1 95 ? 13.537 9.664 -2.661 1.00 96.00 95 ASN A C 1
ATOM 754 O O . ASN A 1 95 ? 12.387 9.604 -2.240 1.00 96.00 95 ASN A O 1
ATOM 758 N N . LEU A 1 96 ? 14.582 9.313 -1.905 1.00 96.62 96 LEU A N 1
ATOM 759 C CA . LEU A 1 96 ? 14.438 8.818 -0.534 1.00 96.62 96 LEU A CA 1
ATOM 760 C C . LEU A 1 96 ? 13.839 9.875 0.404 1.00 96.62 96 LEU A C 1
ATOM 762 O O . LEU A 1 96 ? 12.976 9.548 1.214 1.00 96.62 96 LEU A O 1
ATOM 766 N N . GLU A 1 97 ? 14.245 11.141 0.281 1.00 98.06 97 GLU A N 1
ATOM 767 C CA . GLU A 1 97 ? 13.666 12.247 1.056 1.00 98.06 97 GLU A CA 1
ATOM 768 C C . GLU A 1 97 ? 12.180 12.456 0.725 1.00 98.06 97 GLU A C 1
ATOM 770 O O . GLU A 1 97 ? 11.369 12.611 1.641 1.00 98.06 97 GLU A O 1
ATOM 775 N N . ARG A 1 98 ? 11.790 12.357 -0.554 1.00 97.12 98 ARG A N 1
ATOM 776 C CA . ARG A 1 98 ? 10.370 12.388 -0.947 1.00 97.12 98 ARG A CA 1
ATOM 777 C C . ARG A 1 98 ? 9.581 11.204 -0.399 1.00 97.12 98 ARG A C 1
ATOM 779 O O . ARG A 1 98 ? 8.456 11.390 0.045 1.00 97.12 98 ARG A O 1
ATOM 786 N N . LEU A 1 99 ? 10.146 9.995 -0.392 1.00 96.88 99 LEU A N 1
ATOM 787 C CA . LEU A 1 99 ? 9.480 8.821 0.186 1.00 96.88 99 LEU A CA 1
ATOM 788 C C . LEU A 1 99 ? 9.241 8.985 1.696 1.00 96.88 99 LEU A C 1
ATOM 790 O O . LEU A 1 99 ? 8.196 8.568 2.198 1.00 96.88 99 LEU A O 1
ATOM 794 N N . VAL A 1 100 ? 10.157 9.643 2.416 1.00 97.50 100 VAL A N 1
ATOM 795 C CA . VAL A 1 100 ? 9.938 10.019 3.824 1.00 97.50 100 VAL A CA 1
ATOM 796 C C . VAL A 1 100 ? 8.769 10.996 3.951 1.00 97.50 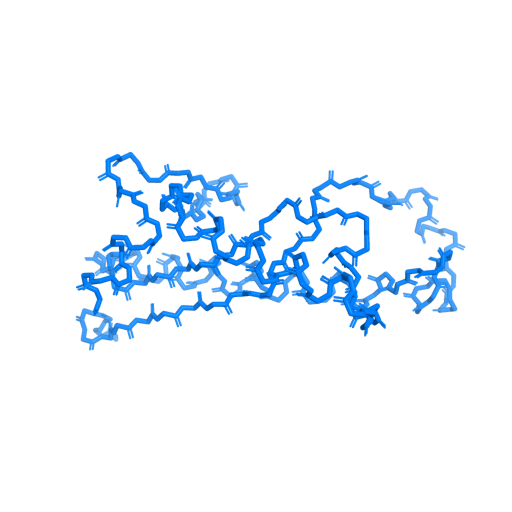100 VAL A C 1
ATOM 798 O O . VAL A 1 100 ? 7.896 10.791 4.795 1.00 97.50 100 VAL A O 1
ATOM 801 N N . GLU A 1 101 ? 8.719 12.028 3.108 1.00 97.69 101 GLU A N 1
ATOM 802 C CA . GLU A 1 101 ? 7.618 12.998 3.088 1.00 97.69 101 GLU A CA 1
ATOM 803 C C . GLU A 1 101 ? 6.271 12.324 2.776 1.00 97.69 101 GLU A C 1
ATOM 805 O O . GLU A 1 101 ? 5.278 12.569 3.461 1.00 97.69 101 GLU A O 1
ATOM 810 N N . ILE A 1 102 ? 6.236 11.410 1.804 1.00 97.19 102 ILE A N 1
ATOM 811 C CA . ILE A 1 102 ? 5.048 10.611 1.474 1.00 97.19 102 ILE A CA 1
ATOM 812 C C . ILE A 1 102 ? 4.593 9.802 2.690 1.00 97.19 102 ILE A C 1
ATOM 814 O O . ILE A 1 102 ? 3.412 9.833 3.025 1.00 97.19 102 ILE A O 1
ATOM 818 N N . GLY A 1 103 ? 5.511 9.142 3.400 1.00 96.94 103 GLY A N 1
ATOM 819 C CA . GLY A 1 103 ? 5.186 8.413 4.628 1.00 96.94 103 GLY A CA 1
ATOM 820 C C . GLY A 1 103 ? 4.613 9.315 5.729 1.00 96.94 103 GLY A C 1
ATOM 821 O O . GLY A 1 103 ? 3.642 8.949 6.390 1.00 96.94 103 GLY A O 1
ATOM 822 N N . GLN A 1 104 ? 5.158 10.521 5.899 1.00 98.00 104 GLN A N 1
ATOM 823 C CA . GLN A 1 104 ? 4.637 11.511 6.851 1.00 98.00 104 GLN A CA 1
ATOM 824 C C . GLN A 1 104 ? 3.244 12.013 6.453 1.00 98.00 104 GLN A C 1
ATOM 826 O O . GLN A 1 104 ? 2.367 12.149 7.307 1.00 98.00 104 GLN A O 1
ATOM 831 N N . ASN A 1 105 ? 3.010 12.240 5.162 1.00 97.56 105 ASN A N 1
ATOM 832 C CA . ASN A 1 105 ? 1.708 12.636 4.634 1.00 97.56 105 ASN A CA 1
ATOM 833 C C . ASN A 1 105 ? 0.681 11.501 4.753 1.00 97.56 105 ASN A C 1
ATOM 835 O O . ASN A 1 105 ? -0.484 11.755 5.066 1.00 97.56 105 ASN A O 1
ATOM 839 N N . LEU A 1 106 ? 1.109 10.246 4.586 1.00 97.50 106 LEU A N 1
ATOM 840 C CA . LEU A 1 106 ? 0.266 9.063 4.734 1.00 97.50 106 LEU A CA 1
ATOM 841 C C . LEU A 1 106 ? -0.317 8.951 6.146 1.00 97.50 106 LEU A C 1
ATOM 843 O O . LEU A 1 106 ? -1.475 8.565 6.287 1.00 97.50 106 LEU A O 1
ATOM 847 N N . LEU A 1 107 ? 0.415 9.368 7.184 1.00 97.75 107 LEU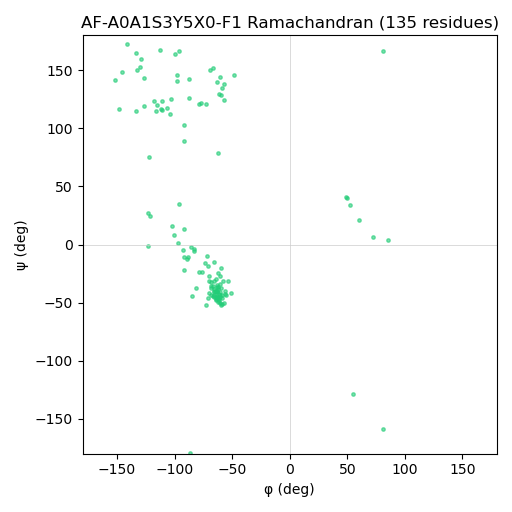 A N 1
ATOM 848 C CA . LEU A 1 107 ? -0.110 9.440 8.555 1.00 97.75 107 LEU A CA 1
ATOM 849 C C . LEU A 1 107 ? -1.342 10.352 8.665 1.00 97.75 107 LEU A C 1
ATOM 851 O O . LEU A 1 107 ? -2.234 10.097 9.471 1.00 97.75 107 LEU A O 1
ATOM 855 N N . LYS A 1 108 ? -1.419 11.402 7.843 1.00 97.88 108 LYS A N 1
ATOM 856 C CA . LYS A 1 108 ? -2.528 12.366 7.853 1.00 97.88 108 LYS A CA 1
ATOM 857 C C . LYS A 1 108 ? -3.683 11.971 6.930 1.00 97.88 108 LYS A C 1
ATOM 859 O O . LYS A 1 108 ? -4.754 12.568 7.033 1.00 97.88 108 LYS A O 1
ATOM 864 N N . LYS A 1 109 ? -3.500 10.981 6.046 1.00 97.06 109 LYS A N 1
ATOM 865 C CA . LYS A 1 109 ? -4.571 10.486 5.170 1.00 97.06 109 LYS A CA 1
ATOM 866 C C . LYS A 1 109 ? -5.684 9.800 5.987 1.00 97.06 109 LYS A C 1
ATOM 868 O O . LYS A 1 109 ? -5.411 9.265 7.069 1.00 97.06 109 LYS A O 1
ATOM 873 N N . PRO A 1 110 ? -6.936 9.812 5.485 1.00 96.88 110 PRO A N 1
ATOM 874 C CA . PRO A 1 110 ? -8.036 9.087 6.108 1.00 96.88 110 PRO A CA 1
ATOM 875 C C . PRO A 1 110 ? -7.727 7.596 6.239 1.00 96.88 110 PRO A C 1
ATOM 877 O O . PRO A 1 110 ? -7.227 6.975 5.296 1.00 96.88 110 PRO A O 1
ATOM 880 N N . LEU A 1 111 ? -8.086 7.020 7.385 1.00 95.31 111 LEU A N 1
ATOM 881 C CA . LEU A 1 111 ? -8.044 5.577 7.566 1.00 95.31 111 LEU A CA 1
ATOM 882 C C . LEU A 1 111 ? -8.955 4.916 6.530 1.00 95.31 111 LEU A C 1
ATOM 884 O O . LEU A 1 111 ? -10.123 5.285 6.395 1.00 95.31 111 LEU A O 1
ATOM 888 N N . SER A 1 112 ? -8.415 3.940 5.813 1.00 94.56 112 SER A N 1
ATOM 889 C CA . SER A 1 112 ? -9.095 3.285 4.698 1.00 94.56 112 SER A CA 1
ATOM 890 C C . SER A 1 112 ? -9.048 1.767 4.846 1.00 94.56 112 SER A C 1
ATOM 892 O O . SER A 1 112 ? -8.228 1.227 5.589 1.00 94.56 112 SER A O 1
ATOM 894 N N . ARG A 1 113 ? -9.956 1.073 4.163 1.00 93.44 113 ARG A N 1
ATOM 895 C CA . ARG A 1 113 ? -10.041 -0.389 4.135 1.00 93.44 113 ARG A CA 1
ATOM 896 C C . ARG A 1 113 ? -10.512 -0.838 2.761 1.00 93.44 113 ARG A C 1
ATOM 898 O O . ARG A 1 113 ? -11.293 -0.138 2.120 1.00 93.44 113 ARG A O 1
ATOM 905 N N . VAL A 1 114 ? -10.070 -2.012 2.327 1.00 92.31 114 VAL A N 1
ATOM 906 C CA . VAL A 1 114 ? -10.593 -2.624 1.106 1.00 92.31 114 VAL A CA 1
ATOM 907 C C . VAL A 1 114 ? -12.094 -2.901 1.235 1.00 92.31 114 VAL A C 1
ATOM 909 O O . VAL A 1 114 ? -12.573 -3.500 2.206 1.00 92.31 114 VAL A O 1
A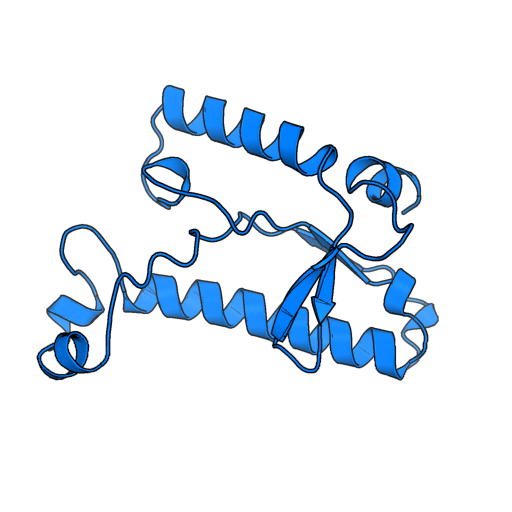TOM 912 N N . ASN A 1 115 ? -12.842 -2.458 0.236 1.00 91.25 115 ASN A N 1
ATOM 913 C CA . ASN A 1 115 ? -14.235 -2.802 0.042 1.00 91.25 115 ASN A CA 1
ATOM 914 C C . ASN A 1 115 ? -14.304 -4.202 -0.585 1.00 91.25 115 ASN A C 1
ATOM 916 O O . ASN A 1 115 ? -13.747 -4.449 -1.652 1.00 91.25 115 ASN A O 1
ATOM 920 N N . LEU A 1 116 ? -14.969 -5.143 0.087 1.00 90.75 116 LEU A N 1
ATOM 921 C CA . LEU A 1 116 ? -14.970 -6.552 -0.323 1.00 90.75 116 LEU A CA 1
ATOM 922 C C . LEU A 1 116 ? -15.773 -6.830 -1.603 1.00 90.75 116 LEU A C 1
ATOM 924 O O . LEU A 1 116 ? -15.566 -7.878 -2.219 1.00 90.75 116 LEU A O 1
ATOM 928 N N . GLU A 1 117 ? -16.663 -5.916 -1.997 1.00 89.50 117 GLU A N 1
ATOM 929 C CA . GLU A 1 117 ? -17.451 -6.014 -3.229 1.00 89.50 117 GLU A CA 1
ATOM 930 C C . GLU A 1 117 ? -16.682 -5.464 -4.433 1.00 89.50 117 GLU A C 1
ATOM 932 O O . GLU A 1 117 ? -16.683 -6.079 -5.499 1.00 89.50 117 GLU A O 1
ATOM 937 N N . THR A 1 118 ? -16.024 -4.312 -4.271 1.00 88.19 118 THR A N 1
ATOM 938 C CA . THR A 1 118 ? -15.318 -3.627 -5.369 1.00 88.19 118 THR A CA 1
ATOM 939 C C . THR A 1 118 ? -13.846 -4.024 -5.473 1.00 88.19 118 THR A C 1
ATOM 941 O O . THR A 1 118 ? -13.247 -3.874 -6.536 1.00 88.19 118 THR A O 1
ATOM 944 N N . GLY A 1 119 ? -13.257 -4.527 -4.386 1.00 85.06 119 GLY A N 1
ATOM 945 C CA . GLY A 1 119 ? -11.825 -4.800 -4.259 1.00 85.06 119 GLY A CA 1
ATOM 946 C C . GLY A 1 119 ? -10.961 -3.542 -4.134 1.00 85.06 119 GLY A C 1
ATOM 947 O O . GLY A 1 119 ? -9.740 -3.654 -4.158 1.00 85.06 119 GLY A O 1
ATOM 948 N N . LEU A 1 120 ? -11.565 -2.354 -4.020 1.00 85.81 120 LEU A N 1
ATOM 949 C CA . LEU A 1 120 ? -10.854 -1.077 -3.942 1.00 85.81 120 LEU A CA 1
ATOM 950 C C . LEU A 1 120 ? -10.711 -0.601 -2.497 1.00 85.81 120 LEU A C 1
ATOM 952 O O . LEU A 1 120 ? -11.605 -0.797 -1.675 1.00 85.81 120 LEU A O 1
ATOM 956 N N . THR A 1 121 ? -9.598 0.066 -2.199 1.00 88.94 121 THR A N 1
ATOM 957 C CA . THR A 1 121 ? -9.369 0.726 -0.909 1.00 88.94 121 THR A CA 1
ATOM 958 C C . THR A 1 121 ? -10.230 1.983 -0.801 1.00 88.94 121 THR A C 1
ATOM 960 O O . THR A 1 121 ? -10.102 2.904 -1.606 1.00 88.94 121 THR A O 1
ATOM 963 N N . GLU A 1 122 ? -11.089 2.045 0.216 1.00 92.69 122 GLU A N 1
ATOM 964 C CA . GLU A 1 122 ? -12.015 3.157 0.438 1.00 92.69 122 GLU A CA 1
ATOM 965 C C . GLU A 1 122 ? -11.875 3.721 1.865 1.00 92.69 122 GLU A C 1
ATOM 967 O O . GLU A 1 122 ? -11.665 2.956 2.815 1.00 92.69 122 GLU A O 1
ATOM 972 N N . PRO A 1 123 ? -12.000 5.050 2.063 1.00 94.56 123 PRO A N 1
ATOM 973 C CA . PRO A 1 123 ? -11.989 5.649 3.395 1.00 94.56 123 PRO A CA 1
ATOM 974 C C . PRO A 1 123 ? -13.108 5.104 4.286 1.00 94.56 123 PRO A C 1
ATOM 976 O O . PRO A 1 123 ? -14.272 5.061 3.886 1.00 94.56 123 PRO A O 1
ATOM 979 N N . ILE A 1 124 ? -12.782 4.769 5.534 1.00 93.00 124 ILE A N 1
ATOM 980 C CA . ILE A 1 124 ? -13.772 4.342 6.525 1.00 93.00 124 ILE A CA 1
ATOM 981 C C . ILE A 1 124 ? -14.518 5.583 7.041 1.00 93.00 124 ILE A C 1
ATOM 983 O O . ILE A 1 124 ? -13.891 6.485 7.617 1.00 93.00 124 ILE A O 1
ATOM 987 N N . PRO A 1 125 ? -15.857 5.654 6.914 1.00 91.62 125 PRO A N 1
ATOM 988 C CA . PRO A 1 125 ? -16.623 6.777 7.437 1.00 91.62 125 PRO A CA 1
ATOM 989 C C . PRO A 1 125 ? -16.384 6.962 8.939 1.00 91.62 125 PRO A C 1
ATOM 991 O O . PRO A 1 125 ? -16.611 6.049 9.728 1.00 91.62 125 PRO A O 1
ATOM 994 N N . LYS A 1 126 ? -15.953 8.165 9.339 1.00 89.62 126 LYS A N 1
ATOM 995 C CA . LYS A 1 126 ? -15.617 8.508 10.737 1.00 89.62 126 LYS A CA 1
ATOM 996 C C . LYS A 1 126 ? -14.482 7.657 11.347 1.00 89.62 126 LYS A C 1
ATOM 998 O O . LYS A 1 126 ? -14.371 7.601 12.567 1.00 89.62 126 LYS A O 1
ATOM 1003 N N . GLY A 1 127 ? -13.630 7.033 10.526 1.00 89.19 127 GLY A N 1
ATOM 1004 C CA . GLY A 1 127 ? -12.486 6.227 10.983 1.00 89.19 127 GLY A CA 1
ATOM 1005 C C . GLY A 1 127 ? -11.300 7.033 11.537 1.00 89.19 127 GLY A C 1
ATOM 1006 O O . GLY A 1 127 ? -10.451 6.477 12.239 1.00 89.19 127 GLY A O 1
ATOM 1007 N N . GLY A 1 128 ? -11.263 8.341 11.266 1.00 95.38 128 GLY A N 1
ATOM 1008 C CA . GLY A 1 128 ? -10.139 9.212 11.618 1.00 95.38 128 GLY A CA 1
ATOM 1009 C C . GLY A 1 128 ? -8.991 9.123 10.611 1.00 95.38 128 GLY A C 1
ATOM 1010 O O . GLY A 1 128 ? -9.195 8.729 9.460 1.00 95.38 128 GLY A O 1
ATOM 1011 N N . THR A 1 129 ? -7.788 9.502 11.034 1.00 97.44 129 THR A N 1
ATOM 1012 C CA . THR A 1 129 ? -6.557 9.400 10.229 1.00 97.44 129 THR A CA 1
ATOM 1013 C C . THR A 1 129 ? -5.765 8.127 10.539 1.00 97.44 129 THR A C 1
ATOM 1015 O O . THR A 1 129 ? -6.000 7.456 11.548 1.00 97.44 129 THR A O 1
ATOM 1018 N N . ASN A 1 130 ? -4.788 7.803 9.688 1.00 97.00 130 ASN A N 1
ATOM 1019 C CA . ASN A 1 130 ? -3.844 6.711 9.949 1.00 97.00 130 ASN A CA 1
ATOM 1020 C C . ASN A 1 130 ? -3.035 6.933 11.240 1.00 97.00 130 ASN A C 1
ATOM 1022 O O . ASN A 1 130 ? -2.805 5.987 11.988 1.00 97.00 130 ASN A O 1
ATOM 1026 N N . GLU A 1 131 ? -2.641 8.172 11.540 1.00 97.38 131 GLU A N 1
ATOM 1027 C CA . GLU A 1 131 ? -1.955 8.537 12.786 1.00 97.38 131 GLU A CA 1
ATOM 1028 C C . GLU A 1 131 ? -2.816 8.247 14.017 1.00 97.38 131 GLU A C 1
ATOM 1030 O O . GLU A 1 131 ? -2.361 7.605 14.962 1.00 97.38 131 GLU A O 1
ATOM 1035 N N . GLU A 1 132 ? -4.077 8.678 13.997 1.00 96.69 132 GLU A N 1
ATOM 1036 C CA . GLU A 1 132 ? -5.013 8.424 15.092 1.00 96.69 132 GLU A CA 1
ATOM 1037 C C . GLU A 1 132 ? -5.260 6.926 15.273 1.00 96.69 132 GLU A C 1
ATOM 1039 O O . GLU A 1 132 ? -5.358 6.451 16.403 1.00 96.69 132 GLU A O 1
ATOM 1044 N N . ALA A 1 133 ? -5.349 6.171 14.175 1.00 94.88 133 ALA A N 1
ATOM 1045 C CA . ALA A 1 133 ? -5.480 4.722 14.222 1.00 94.88 133 ALA A CA 1
ATOM 1046 C C . ALA A 1 133 ? -4.255 4.065 14.872 1.00 94.88 133 ALA A C 1
ATOM 1048 O O . ALA A 1 133 ? -4.429 3.241 15.764 1.00 94.88 133 ALA A O 1
ATOM 1049 N N . LEU A 1 134 ? -3.041 4.474 14.494 1.00 95.12 134 LEU A N 1
ATOM 1050 C CA . LEU A 1 134 ? -1.794 3.959 15.066 1.00 95.12 134 LEU A CA 1
ATOM 1051 C C . LEU A 1 134 ? -1.642 4.267 16.558 1.00 95.12 134 LEU A C 1
ATOM 1053 O O . LEU A 1 134 ? -1.133 3.431 17.288 1.00 95.12 134 LEU A O 1
ATOM 1057 N N . ILE A 1 135 ? -2.086 5.439 17.023 1.00 94.75 135 ILE A N 1
ATOM 1058 C CA . ILE A 1 135 ? -2.040 5.800 18.453 1.00 94.75 135 ILE A CA 1
ATOM 1059 C C . ILE A 1 135 ? -3.017 4.953 19.282 1.00 94.75 135 ILE A C 1
ATOM 1061 O O . ILE A 1 135 ? -2.769 4.705 20.460 1.00 94.75 135 ILE A O 1
ATOM 1065 N N . ARG A 1 136 ? -4.150 4.549 18.694 1.00 89.12 136 ARG A N 1
ATOM 1066 C CA . ARG A 1 136 ? -5.162 3.718 19.368 1.00 89.12 136 ARG A CA 1
ATOM 1067 C C . ARG A 1 136 ? -4.767 2.242 19.475 1.00 89.12 136 ARG A C 1
ATOM 1069 O O . ARG A 1 136 ? -5.352 1.558 20.313 1.00 89.12 136 ARG A O 1
ATOM 1076 N N . TYR A 1 137 ? -3.886 1.772 18.592 1.00 78.19 137 TYR A N 1
ATOM 1077 C CA . TYR A 1 137 ? -3.480 0.370 18.466 1.00 78.19 137 TYR A CA 1
ATOM 1078 C C . TYR A 1 137 ? -2.474 -0.060 19.540 1.00 78.19 137 TYR A C 1
ATOM 1080 O O . TYR A 1 137 ? -1.625 0.764 19.944 1.00 78.19 137 TYR A O 1
#

Secondary structure (DSSP, 8-state):
--GGG--EEEE----B-------HHHHTT--HHHHH-BTTB-HHHHHHHHHHHHHHHHHHHHHHHHTT-GGGEEEE----B-TTTT-SS---HHHHHHHHHHHHHHHHSBPEEE-TTT--EEEPTT--BHHHHHHH-

Mean predicted aligned error: 5.13 Å

InterPro domains:
  IPR016035 Acyl transferase/acyl hydrolase/lysophospholipase [SSF52151] (2-120)

Solvent-accessible surface area (backbone atoms only — not comparable to full-atom values): 8118 Å² total; per-residue (Å²): 134,79,61,78,81,49,77,45,81,47,79,56,93,49,38,55,37,91,71,71,89,69,51,68,82,61,56,75,73,50,52,72,63,44,39,59,47,42,97,93,42,40,54,53,61,53,52,50,55,51,50,50,53,51,50,52,51,51,52,50,51,50,55,29,47,78,62,76,24,47,90,32,56,45,65,47,71,46,63,70,31,51,81,65,70,48,45,96,79,58,81,46,70,70,45,50,54,49,52,50,51,51,55,60,51,49,34,67,35,64,25,46,45,69,37,91,87,79,72,44,77,40,71,44,88,92,52,53,25,37,46,59,46,58,71,74,101